Protein AF-A0A7Y0SHU7-F1 (afdb_monomer)

Nearest PDB structures (foldseek):
  1re5-assembly1_C  TM=1.002E+00  e=1.876E-07  Pseudomonas putida KT2440
  1re5-assembly1_A  TM=1.002E+00  e=2.843E-07  Pseudomonas putida KT2440
  1re5-assembly1_D  TM=1.002E+00  e=3.266E-07  Pseudomonas putida KT2440
  1re5-assembly1_B  TM=1.002E+00  e=3.752E-07  Pseudomonas putida KT2440
  3c8t-assembly1_A  TM=9.744E-01  e=1.697E-05  Chelativorans sp. BNC1

Solvent-accessible surface area (backbone atoms only — not comparable to full-atom values): 5118 Å² total; per-residue (Å²): 87,73,27,69,58,96,86,37,83,48,66,78,41,57,70,64,61,58,52,48,56,55,48,56,52,51,52,55,48,55,51,51,52,61,72,43,43,75,74,66,50,46,50,82,73,18,66,97,82,52,72,28,64,96,48,50,93,48,32,66,62,52,49,52,53,52,14,59,76,69,76,32,45,70,57,99,62,51,48,93,87,62,83,132

Mean predicted aligned error: 3.27 Å

Radius of gyration: 23.85 Å; Cα contacts (8 Å, |Δi|>4): 60; chains: 1; bounding box: 46×20×59 Å

Organism: Vibrio parahaemolyticus (NCBI:txid670)

Foldseek 3Di:
DFDDDPRDGDDDDDPVVVVVVVVVVVVVVVVVCVVCVLVPQEDAAQPPPFPCVVCPPCRVVVQVVVCVVVVGHYDPTHCPPPDD

InterPro domains:
  IPR008948 L-Aspartase-like [SSF48557] (1-84)
  IPR022761 Fumarate lyase, N-terminal [PF00206] (1-77)

Structure (mmCIF, N/CA/C/O backbone):
data_AF-A0A7Y0SHU7-F1
#
_entry.id   AF-A0A7Y0SHU7-F1
#
loop_
_atom_site.group_PDB
_atom_site.id
_atom_site.type_symbol
_atom_site.label_atom_id
_atom_site.label_alt_id
_atom_site.label_comp_id
_atom_site.label_asym_id
_atom_site.label_entity_id
_atom_site.label_seq_id
_atom_site.pdbx_PDB_ins_code
_atom_site.Cartn_x
_atom_site.Cartn_y
_atom_site.Cartn_z
_atom_site.occupancy
_atom_site.B_iso_or_equiv
_atom_site.auth_seq_id
_atom_site.auth_comp_id
_atom_site.auth_asym_id
_atom_site.auth_atom_id
_atom_site.pdbx_PDB_model_num
ATOM 1 N N . MET A 1 1 ? 19.338 -0.038 -33.468 1.00 96.06 1 MET A N 1
ATOM 2 C CA . MET A 1 1 ? 19.344 1.442 -33.349 1.00 96.06 1 MET A CA 1
ATOM 3 C C . MET A 1 1 ? 20.600 1.873 -32.593 1.00 96.06 1 MET A C 1
ATOM 5 O O . MET A 1 1 ? 21.104 1.056 -31.827 1.00 96.06 1 MET A O 1
ATOM 9 N N . PRO A 1 2 ? 21.134 3.092 -32.779 1.00 97.69 2 PRO A N 1
ATOM 10 C CA . PRO A 1 2 ? 22.261 3.553 -31.971 1.00 97.69 2 PRO A CA 1
ATOM 11 C C . PRO A 1 2 ? 21.844 3.678 -30.499 1.00 97.69 2 PRO A C 1
ATOM 13 O O . PRO A 1 2 ? 20.780 4.228 -30.192 1.00 97.69 2 PRO A O 1
ATOM 16 N N . GLY A 1 3 ? 22.667 3.162 -29.585 1.00 97.88 3 GLY A N 1
ATOM 17 C CA . GLY A 1 3 ? 22.566 3.515 -28.173 1.00 97.88 3 GLY A CA 1
ATOM 18 C C . GLY A 1 3 ? 22.866 5.001 -27.980 1.00 97.88 3 GLY A C 1
ATOM 19 O O . GLY A 1 3 ? 23.524 5.615 -28.820 1.00 97.88 3 GLY A O 1
ATOM 20 N N . ARG A 1 4 ? 22.370 5.590 -26.885 1.00 98.25 4 ARG A N 1
ATOM 21 C CA . ARG A 1 4 ? 22.703 6.968 -26.515 1.00 98.25 4 ARG A CA 1
ATOM 22 C C . ARG A 1 4 ? 23.135 7.067 -25.061 1.00 98.25 4 ARG A C 1
ATOM 24 O O . ARG A 1 4 ? 22.383 6.663 -24.176 1.00 98.25 4 ARG A O 1
ATOM 31 N N . THR A 1 5 ? 24.313 7.634 -24.839 1.00 97.94 5 THR A N 1
ATOM 32 C CA . THR A 1 5 ? 24.859 8.010 -23.528 1.00 97.94 5 THR A CA 1
ATOM 33 C C . THR A 1 5 ? 25.171 9.496 -23.590 1.00 97.94 5 THR A C 1
ATOM 35 O O . THR A 1 5 ? 25.808 9.928 -24.546 1.00 97.94 5 THR A O 1
ATOM 38 N N . TRP A 1 6 ? 24.686 10.290 -22.628 1.00 97.00 6 TRP A N 1
ATOM 39 C CA . TRP A 1 6 ? 24.839 11.757 -22.665 1.00 97.00 6 TRP A CA 1
ATOM 40 C C . TRP A 1 6 ? 24.314 12.370 -23.980 1.00 97.00 6 TRP A C 1
ATOM 42 O O . TRP A 1 6 ? 24.887 13.300 -24.534 1.00 97.00 6 TRP A O 1
ATOM 52 N N . MET A 1 7 ? 23.229 11.793 -24.512 1.00 96.94 7 MET A N 1
ATOM 53 C CA . MET A 1 7 ? 22.600 12.144 -25.796 1.00 96.94 7 MET A CA 1
ATOM 54 C C . MET A 1 7 ? 23.453 11.905 -27.062 1.00 96.94 7 MET A C 1
ATOM 56 O O . MET A 1 7 ? 22.953 12.133 -2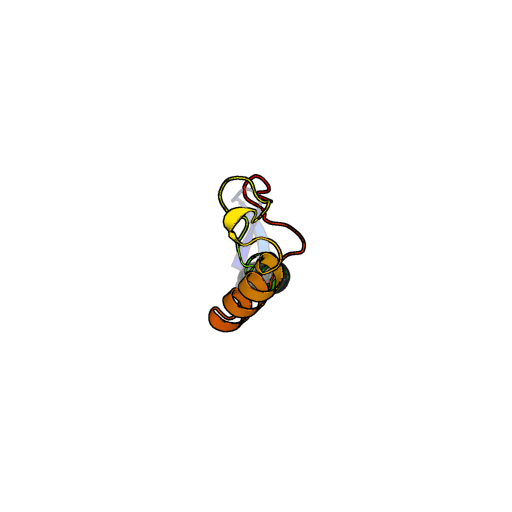8.160 1.00 96.94 7 MET A O 1
ATOM 60 N N . GLN A 1 8 ? 24.672 11.367 -26.949 1.00 98.44 8 GLN A N 1
ATOM 61 C CA . GLN A 1 8 ? 25.551 11.045 -28.083 1.00 98.44 8 GLN A CA 1
ATOM 62 C C . GLN A 1 8 ? 25.429 9.582 -28.515 1.00 98.44 8 GLN A C 1
ATOM 64 O O . GLN A 1 8 ? 25.100 8.724 -27.694 1.00 98.44 8 GLN A O 1
ATOM 69 N N . HIS A 1 9 ? 25.692 9.286 -29.794 1.00 98.56 9 HIS A N 1
ATOM 70 C CA . HIS A 1 9 ? 25.717 7.909 -30.297 1.00 98.56 9 HIS A CA 1
ATOM 71 C C . HIS A 1 9 ? 26.766 7.063 -29.563 1.00 98.56 9 HIS A C 1
ATOM 73 O O . HIS A 1 9 ? 27.902 7.482 -29.373 1.00 98.56 9 HIS A O 1
ATOM 79 N N . ALA A 1 10 ? 26.360 5.856 -29.184 1.00 97.94 10 ALA A N 1
ATOM 80 C CA . ALA A 1 10 ? 27.182 4.858 -28.513 1.00 97.94 10 ALA A CA 1
ATOM 81 C C . ALA A 1 10 ? 27.077 3.504 -29.241 1.00 97.94 10 ALA A C 1
ATOM 83 O O . ALA A 1 10 ? 26.643 3.435 -30.395 1.00 97.94 10 ALA A O 1
ATOM 84 N N . LEU A 1 11 ? 27.446 2.415 -28.558 1.00 98.44 11 LEU A N 1
ATOM 85 C CA . LEU A 1 11 ? 27.326 1.056 -29.091 1.00 98.44 11 LEU A CA 1
ATOM 86 C C . LEU A 1 11 ? 25.876 0.730 -29.523 1.00 98.44 11 LEU A C 1
ATOM 88 O O . LEU A 1 11 ? 24.920 1.254 -28.934 1.00 98.44 11 LEU A O 1
ATOM 92 N N . PRO A 1 12 ? 25.682 -0.124 -30.548 1.00 98.44 12 PRO A N 1
ATOM 93 C CA . PRO A 1 12 ? 24.355 -0.531 -30.999 1.00 98.44 12 PRO A CA 1
ATOM 94 C C . PRO A 1 12 ? 23.506 -1.159 -29.887 1.00 98.44 12 PRO A C 1
ATOM 96 O O . PRO A 1 12 ? 23.995 -1.919 -29.058 1.00 98.44 12 PRO A O 1
ATOM 99 N N . VAL A 1 13 ? 22.202 -0.884 -29.918 1.00 98.25 13 VAL A N 1
ATOM 100 C CA . VAL A 1 13 ? 21.191 -1.522 -29.062 1.00 98.25 13 VAL A CA 1
ATOM 101 C C . VAL A 1 13 ? 19.968 -1.922 -29.886 1.00 98.25 13 VAL A C 1
ATOM 103 O O . VAL A 1 13 ? 19.747 -1.433 -31.004 1.00 98.25 13 VAL A O 1
ATOM 106 N N . THR A 1 14 ? 19.119 -2.780 -29.326 1.00 98.50 14 THR A N 1
ATOM 107 C CA . THR A 1 14 ? 17.797 -3.073 -29.890 1.00 98.50 14 THR A CA 1
ATOM 108 C C . THR A 1 14 ? 16.739 -2.163 -29.266 1.00 98.50 14 THR A C 1
ATOM 110 O O . THR A 1 14 ? 16.862 -1.729 -28.119 1.00 98.50 14 THR A O 1
ATOM 113 N N . PHE A 1 15 ? 15.673 -1.872 -30.013 1.00 98.25 15 PHE A N 1
ATOM 114 C CA . PHE A 1 15 ? 14.507 -1.185 -29.451 1.00 98.25 15 PHE A CA 1
ATOM 115 C C . PHE A 1 15 ? 13.831 -2.040 -28.363 1.00 98.25 15 PHE A C 1
ATOM 117 O O . PHE A 1 15 ? 13.431 -1.519 -27.325 1.00 98.25 15 PHE A O 1
ATOM 124 N N . GLY A 1 16 ? 13.822 -3.367 -28.547 1.00 98.62 16 GLY A N 1
ATOM 125 C CA . GLY A 1 16 ? 13.329 -4.323 -27.555 1.00 98.62 16 GLY A CA 1
ATOM 126 C C . GLY A 1 16 ? 14.034 -4.212 -26.200 1.00 98.62 16 GLY A C 1
ATOM 127 O O . GLY A 1 16 ? 13.356 -4.201 -25.182 1.00 98.62 16 GLY A O 1
ATOM 128 N N . LEU A 1 17 ? 15.360 -4.024 -26.164 1.00 98.31 17 LEU A N 1
ATOM 129 C CA . LEU A 1 17 ? 16.100 -3.829 -24.908 1.00 98.31 17 LEU A CA 1
ATOM 130 C C . LEU A 1 17 ? 15.636 -2.577 -24.144 1.00 98.31 17 LEU A C 1
ATOM 132 O O . LEU A 1 17 ? 15.569 -2.591 -22.916 1.00 98.31 17 LEU A O 1
ATOM 136 N N . LYS A 1 18 ? 15.282 -1.497 -24.853 1.00 98.06 18 LYS A N 1
ATOM 137 C CA . LYS A 1 18 ? 14.743 -0.280 -24.224 1.00 98.06 18 LYS A CA 1
ATOM 138 C C . LYS A 1 18 ? 13.370 -0.537 -23.604 1.00 98.06 18 LYS A C 1
ATOM 140 O O . LYS A 1 18 ? 13.165 -0.186 -22.446 1.00 98.06 18 LYS A O 1
ATOM 145 N N . LEU A 1 19 ? 12.473 -1.191 -24.343 1.00 98.69 19 LEU A N 1
ATOM 146 C CA . LEU A 1 19 ? 11.140 -1.537 -23.844 1.00 98.69 19 LEU A CA 1
ATOM 147 C C . LEU A 1 19 ? 11.186 -2.556 -22.698 1.00 98.69 19 LEU A C 1
ATOM 149 O O . LEU A 1 19 ? 10.421 -2.429 -21.746 1.00 98.69 19 LEU A O 1
ATOM 153 N N . ALA A 1 20 ? 12.104 -3.523 -22.750 1.00 98.75 20 ALA A N 1
ATOM 154 C CA . ALA A 1 20 ? 12.283 -4.522 -21.701 1.00 98.75 20 ALA A CA 1
ATOM 155 C C . ALA A 1 20 ? 12.656 -3.876 -20.360 1.00 98.75 20 ALA A C 1
ATOM 157 O O . ALA A 1 20 ? 12.074 -4.231 -19.341 1.00 98.75 20 ALA A O 1
ATOM 158 N N . GLY A 1 21 ? 13.551 -2.880 -20.358 1.00 98.44 21 GLY A N 1
ATOM 159 C CA . GLY A 1 21 ? 13.889 -2.134 -19.141 1.00 98.44 21 GLY A CA 1
ATOM 160 C C . GLY A 1 21 ? 12.694 -1.373 -18.550 1.00 98.44 21 GLY A C 1
ATOM 161 O O . GLY A 1 21 ? 12.510 -1.353 -17.333 1.00 98.44 21 GLY A O 1
ATOM 162 N N . THR A 1 22 ? 11.841 -0.791 -19.399 1.00 98.62 22 THR A N 1
ATOM 163 C CA . THR A 1 22 ? 10.590 -0.157 -18.954 1.00 98.62 22 THR A CA 1
ATOM 164 C C . THR A 1 22 ? 9.620 -1.182 -18.363 1.00 98.62 22 THR A C 1
ATOM 166 O O . THR A 1 22 ? 9.096 -0.962 -17.272 1.00 98.62 22 THR A O 1
ATOM 169 N N . LEU A 1 23 ? 9.399 -2.309 -19.046 1.00 98.81 23 LEU A N 1
ATOM 170 C CA . LEU A 1 23 ? 8.516 -3.378 -18.575 1.00 98.81 23 LEU A CA 1
ATOM 171 C C . LEU A 1 23 ? 8.987 -3.951 -17.234 1.00 98.81 23 LEU A C 1
ATOM 173 O O . LEU A 1 23 ? 8.192 -4.087 -16.310 1.00 98.81 23 LEU A O 1
ATOM 177 N N . ASP A 1 24 ? 10.278 -4.238 -17.108 1.00 98.81 24 ASP A N 1
ATOM 178 C CA . ASP A 1 24 ? 10.891 -4.756 -15.887 1.00 98.81 24 ASP A CA 1
ATOM 179 C C . ASP A 1 24 ? 10.657 -3.822 -14.680 1.00 98.81 24 ASP A C 1
ATOM 181 O O . ASP A 1 24 ? 10.253 -4.259 -13.598 1.00 98.81 24 ASP A O 1
ATOM 185 N N . ALA A 1 25 ? 10.794 -2.505 -14.873 1.00 98.81 25 ALA A N 1
ATOM 186 C CA . ALA A 1 25 ? 10.453 -1.531 -13.839 1.00 98.81 25 ALA A CA 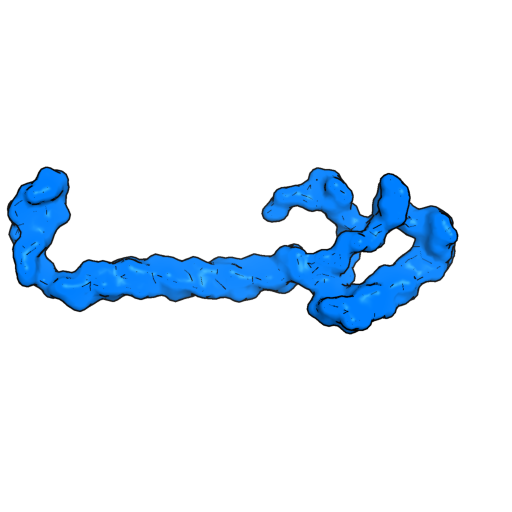1
ATOM 187 C C . ALA A 1 25 ? 8.958 -1.561 -13.467 1.00 98.81 25 ALA A C 1
ATOM 189 O O . ALA A 1 25 ? 8.625 -1.531 -12.280 1.00 98.81 25 ALA A O 1
ATOM 190 N N . LEU A 1 26 ? 8.061 -1.649 -14.454 1.00 98.88 26 LEU A N 1
ATOM 191 C CA . LEU A 1 26 ? 6.614 -1.725 -14.220 1.00 98.88 26 LEU A CA 1
ATOM 192 C C . LEU A 1 26 ? 6.209 -2.998 -13.467 1.00 98.88 26 LEU A C 1
ATOM 194 O O . LEU A 1 26 ? 5.355 -2.935 -12.584 1.00 98.88 26 LEU A O 1
ATOM 198 N N . LEU A 1 27 ? 6.841 -4.137 -13.756 1.00 98.81 27 LEU A N 1
ATOM 199 C CA . LEU A 1 27 ? 6.579 -5.395 -13.055 1.00 98.81 27 LEU A CA 1
ATOM 200 C C . LEU A 1 27 ? 6.985 -5.320 -11.577 1.00 98.81 27 LEU A C 1
ATOM 202 O O . LEU A 1 27 ? 6.205 -5.721 -10.711 1.00 98.81 27 LEU A O 1
ATOM 206 N N . ARG A 1 28 ? 8.137 -4.714 -11.257 1.00 98.75 28 ARG A N 1
ATOM 207 C CA . ARG A 1 28 ? 8.504 -4.438 -9.855 1.00 98.75 28 ARG A CA 1
ATOM 208 C C . ARG A 1 28 ? 7.506 -3.512 -9.159 1.00 98.75 28 ARG A C 1
ATOM 210 O O . ARG A 1 28 ? 7.202 -3.715 -7.987 1.00 98.75 28 ARG A O 1
ATOM 217 N N . TRP A 1 29 ? 6.973 -2.505 -9.851 1.00 98.75 29 TRP A N 1
ATOM 218 C CA . TRP A 1 29 ? 5.927 -1.644 -9.285 1.00 98.75 29 TRP A CA 1
ATOM 219 C C . TRP A 1 29 ? 4.609 -2.384 -9.058 1.00 98.75 29 TRP A C 1
ATOM 221 O O . TRP A 1 29 ? 3.991 -2.210 -8.010 1.00 98.75 29 TRP A O 1
ATOM 231 N N . GLN A 1 30 ? 4.207 -3.258 -9.982 1.00 98.75 30 GLN A N 1
ATOM 232 C CA . GLN A 1 30 ? 3.048 -4.128 -9.795 1.00 98.75 30 GLN A CA 1
ATOM 233 C C . GLN A 1 30 ? 3.207 -5.002 -8.543 1.00 98.75 30 GLN A C 1
ATOM 235 O O . GLN A 1 30 ? 2.262 -5.128 -7.764 1.00 98.75 30 GLN A O 1
ATOM 240 N N . GLN A 1 31 ? 4.394 -5.576 -8.330 1.00 98.75 31 GLN A N 1
ATOM 241 C CA . GLN A 1 31 ? 4.699 -6.342 -7.123 1.00 98.75 31 GLN A CA 1
ATOM 242 C C . GLN A 1 31 ? 4.555 -5.482 -5.858 1.00 98.75 31 GLN A C 1
ATOM 244 O O . GLN A 1 31 ? 3.805 -5.856 -4.960 1.00 98.75 31 GLN A O 1
ATOM 249 N N . ARG A 1 32 ? 5.166 -4.291 -5.823 1.00 98.81 32 ARG A N 1
ATOM 250 C CA . ARG A 1 32 ? 5.069 -3.366 -4.676 1.00 98.81 32 ARG A CA 1
ATOM 251 C C . ARG A 1 32 ? 3.627 -2.984 -4.345 1.00 98.81 32 ARG A C 1
ATOM 253 O O . ARG A 1 32 ? 3.253 -2.947 -3.177 1.00 98.81 32 ARG A O 1
ATOM 260 N N . LEU A 1 33 ? 2.798 -2.730 -5.360 1.00 98.62 33 LEU A N 1
ATOM 261 C CA . LEU A 1 33 ? 1.377 -2.427 -5.163 1.00 98.62 33 LEU A CA 1
ATOM 262 C C . LEU A 1 33 ? 0.625 -3.610 -4.545 1.00 98.62 33 LEU A C 1
ATOM 264 O O . LEU A 1 33 ? -0.186 -3.413 -3.642 1.00 98.62 33 LEU A O 1
ATOM 268 N N . ARG A 1 34 ? 0.907 -4.839 -4.995 1.00 98.50 34 ARG A N 1
ATOM 269 C CA . ARG A 1 34 ? 0.318 -6.054 -4.410 1.00 98.50 34 ARG A CA 1
ATOM 270 C C . ARG A 1 34 ? 0.744 -6.244 -2.955 1.00 98.50 34 ARG A C 1
ATOM 272 O O . ARG A 1 34 ? -0.111 -6.513 -2.120 1.00 98.50 34 ARG A O 1
ATOM 279 N N . GLU A 1 35 ? 2.025 -6.057 -2.653 1.00 98.56 35 GLU A N 1
ATOM 280 C CA . GLU A 1 35 ? 2.585 -6.182 -1.299 1.00 98.56 35 GLU A CA 1
ATOM 281 C C . GLU A 1 35 ? 2.080 -5.090 -0.340 1.00 98.56 35 GLU A C 1
ATOM 283 O O . GLU A 1 35 ? 1.925 -5.324 0.858 1.00 98.56 35 GLU A O 1
ATOM 288 N N . MET A 1 36 ? 1.812 -3.884 -0.846 1.00 98.25 36 MET A N 1
ATOM 289 C CA . MET A 1 36 ? 1.280 -2.776 -0.049 1.00 98.25 36 MET A CA 1
ATOM 290 C C . MET A 1 36 ? -0.223 -2.907 0.217 1.00 98.25 36 MET A C 1
ATOM 292 O O . MET A 1 36 ? -0.691 -2.505 1.280 1.00 98.25 36 MET A O 1
ATOM 296 N N . ARG A 1 37 ? -0.986 -3.492 -0.716 1.00 98.25 37 ARG A N 1
ATOM 297 C CA . ARG A 1 37 ? -2.451 -3.589 -0.640 1.00 98.25 37 ARG A CA 1
ATOM 298 C C . ARG A 1 37 ? -3.004 -4.072 0.716 1.00 98.25 37 ARG A C 1
ATOM 300 O O . ARG A 1 37 ? -3.890 -3.387 1.219 1.00 98.25 37 ARG A O 1
ATOM 307 N N . PRO A 1 38 ? -2.538 -5.181 1.330 1.00 97.25 38 PRO A N 1
ATOM 308 C CA . PRO A 1 38 ? -3.096 -5.645 2.604 1.00 97.25 38 PRO A CA 1
ATOM 309 C C . PRO A 1 38 ? -2.772 -4.727 3.791 1.00 97.25 38 PRO A C 1
ATOM 311 O O . PRO A 1 38 ? -3.523 -4.723 4.758 1.00 97.25 38 PRO A O 1
ATOM 314 N N . ARG A 1 39 ? -1.683 -3.947 3.718 1.00 97.31 39 ARG A N 1
ATOM 315 C CA . ARG A 1 39 ? -1.320 -2.961 4.749 1.00 97.31 39 ARG A CA 1
ATOM 316 C C . ARG A 1 39 ? -2.109 -1.662 4.602 1.00 97.31 39 ARG A C 1
ATOM 318 O O . ARG A 1 39 ? -2.435 -1.034 5.597 1.00 97.31 39 ARG A O 1
ATOM 325 N N . LEU A 1 40 ? -2.429 -1.279 3.365 1.00 98.00 40 LEU A N 1
ATOM 326 C CA . LEU A 1 40 ? -3.136 -0.035 3.061 1.00 98.00 40 LEU A CA 1
ATOM 327 C C . LEU A 1 40 ? -4.658 -0.146 3.243 1.00 98.00 40 LEU A C 1
ATOM 329 O O . LEU A 1 40 ? -5.302 0.804 3.675 1.00 98.00 40 LE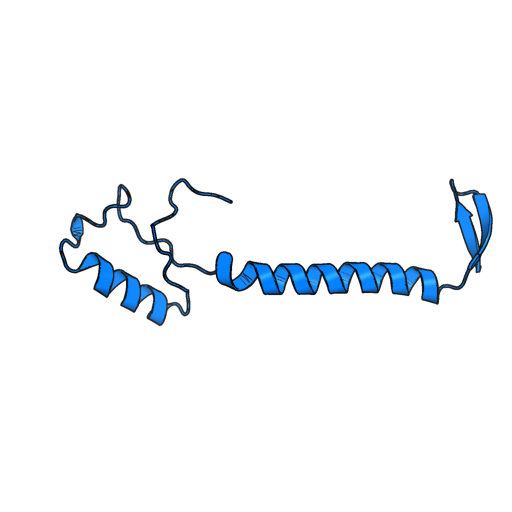U A O 1
ATOM 333 N N . LEU A 1 41 ? -5.253 -1.285 2.875 1.00 98.44 41 LEU A N 1
ATOM 334 C CA . LEU A 1 41 ? -6.707 -1.481 2.889 1.00 98.44 41 LEU A CA 1
ATOM 335 C C . LEU A 1 41 ? -7.198 -1.983 4.256 1.00 98.44 41 LEU A C 1
ATOM 337 O O . LEU A 1 41 ? -7.685 -3.108 4.391 1.00 98.44 41 LEU A O 1
ATOM 341 N N . VAL A 1 42 ? -7.067 -1.123 5.264 1.00 98.50 42 VAL A N 1
ATOM 342 C CA . VAL A 1 42 ? -7.470 -1.375 6.655 1.00 98.50 42 VAL A CA 1
ATOM 343 C C . VAL A 1 42 ? -8.549 -0.389 7.117 1.00 98.50 42 VAL A C 1
ATOM 345 O O . VAL A 1 42 ? -8.611 0.751 6.656 1.00 98.50 42 VAL A O 1
ATOM 348 N N . LEU A 1 43 ? -9.412 -0.817 8.039 1.00 98.69 43 LEU A N 1
ATOM 349 C CA . LEU A 1 43 ? -10.443 0.031 8.641 1.00 98.69 43 LEU A CA 1
ATOM 350 C C . LEU A 1 43 ? -9.815 1.099 9.557 1.00 98.69 43 LEU A C 1
ATOM 352 O O . LEU A 1 43 ? -8.964 0.782 10.381 1.00 98.69 43 LEU A O 1
ATOM 356 N N . GLN A 1 44 ? -10.291 2.346 9.487 1.00 98.38 44 GLN A N 1
ATOM 357 C CA . GLN A 1 44 ? -10.060 3.350 10.535 1.00 98.38 44 GLN A CA 1
ATOM 358 C C . GLN A 1 44 ? -11.293 3.441 11.434 1.00 98.38 44 GLN A C 1
ATOM 360 O O . GLN A 1 44 ? -12.323 3.977 11.026 1.00 98.38 44 GLN A O 1
ATOM 365 N N . PHE A 1 45 ? -11.186 2.953 12.670 1.00 98.38 45 PHE A N 1
ATOM 366 C CA . PHE A 1 45 ? -12.284 2.996 13.635 1.00 98.38 45 PHE A CA 1
ATOM 367 C C . PHE A 1 45 ? -11.765 3.102 15.073 1.00 98.38 45 PHE A C 1
ATOM 369 O O . PHE A 1 45 ? -11.463 2.101 15.710 1.00 98.38 45 PHE A O 1
ATOM 376 N N . GLY A 1 46 ? -11.646 4.333 15.577 1.00 97.44 46 GLY A N 1
ATOM 377 C CA . GLY A 1 46 ? -11.139 4.616 16.928 1.00 97.44 46 GLY A CA 1
ATOM 378 C C . GLY A 1 46 ? -12.023 5.533 17.780 1.00 97.44 46 GLY A C 1
ATOM 379 O O . GLY A 1 46 ? -11.761 5.722 18.967 1.00 97.44 46 GLY A O 1
ATOM 380 N N . GLY A 1 47 ? -13.091 6.103 17.218 1.00 97.12 47 GLY A N 1
ATOM 381 C CA . GLY A 1 47 ? -13.879 7.138 17.896 1.00 97.12 47 GLY A CA 1
ATOM 382 C C . GLY A 1 47 ? -13.102 8.453 18.049 1.00 97.12 47 GLY A C 1
ATOM 383 O O . GLY A 1 47 ? -12.138 8.692 17.330 1.00 97.12 47 GLY A O 1
ATOM 384 N N . ALA A 1 48 ? -13.522 9.316 18.979 1.00 97.12 48 ALA A N 1
ATOM 385 C CA . ALA A 1 48 ? -12.996 10.682 19.097 1.00 97.12 48 ALA A CA 1
ATOM 386 C C . ALA A 1 48 ? -11.487 10.758 19.405 1.00 97.12 48 ALA A C 1
ATOM 388 O O . ALA A 1 48 ? -10.811 11.656 18.912 1.00 97.12 48 ALA A O 1
ATOM 389 N N . ALA A 1 49 ? -10.969 9.824 20.209 1.00 96.81 49 ALA A N 1
ATOM 390 C CA . ALA A 1 49 ? -9.579 9.822 20.676 1.00 96.81 49 ALA A CA 1
ATOM 391 C C . ALA A 1 49 ? -8.879 8.455 20.528 1.00 96.81 49 ALA A C 1
ATOM 393 O O . ALA A 1 49 ? -7.876 8.202 21.187 1.00 96.81 49 ALA A O 1
ATOM 394 N N . GLY A 1 50 ? -9.408 7.548 19.699 1.00 96.88 50 GLY A N 1
ATOM 395 C CA . GLY A 1 50 ? -8.808 6.223 19.480 1.00 96.88 50 GLY A CA 1
ATOM 396 C C . GLY A 1 50 ? -9.155 5.149 20.523 1.00 96.88 50 GLY A C 1
ATOM 397 O O . GLY A 1 50 ? -8.639 4.042 20.430 1.00 96.88 50 GLY A O 1
ATOM 398 N N . THR A 1 51 ? -10.015 5.440 21.503 1.00 96.50 51 THR A N 1
ATOM 399 C CA . THR A 1 51 ? -10.352 4.524 22.612 1.00 96.50 51 THR A CA 1
ATOM 400 C C . THR A 1 51 ? -11.661 3.761 22.428 1.00 96.50 51 THR A C 1
ATOM 402 O O . THR A 1 51 ? -11.930 2.835 23.187 1.00 96.50 51 THR A O 1
ATOM 405 N N . LEU A 1 52 ? -12.501 4.165 21.466 1.00 96.75 52 LEU A N 1
ATOM 406 C CA . LEU A 1 52 ? -13.870 3.653 21.297 1.00 96.75 52 LEU A CA 1
ATOM 407 C C . LEU A 1 52 ? -14.735 3.709 22.578 1.00 96.75 52 LEU A C 1
ATOM 409 O O . LEU A 1 52 ? -15.697 2.954 22.701 1.00 96.75 52 LEU A O 1
ATOM 413 N N . ASP A 1 53 ? -14.449 4.634 23.504 1.00 97.19 53 ASP A N 1
ATOM 414 C CA . ASP A 1 53 ? -15.107 4.709 24.823 1.00 97.19 53 ASP A CA 1
ATOM 415 C C . ASP A 1 53 ? -16.643 4.800 24.741 1.00 97.19 53 ASP A C 1
ATOM 417 O O . ASP A 1 53 ? -17.361 4.133 25.485 1.00 97.19 53 ASP A O 1
ATOM 421 N N . ALA A 1 54 ? -17.164 5.518 23.740 1.00 97.31 54 ALA A N 1
ATOM 422 C CA . ALA A 1 54 ? -18.602 5.632 23.488 1.00 97.31 54 ALA A CA 1
ATOM 423 C C . ALA A 1 54 ? -19.308 4.274 23.272 1.00 97.31 54 ALA A C 1
ATOM 425 O O . ALA A 1 54 ? -20.507 4.159 23.519 1.00 97.31 54 ALA A O 1
ATOM 426 N N . LEU A 1 55 ? -18.576 3.245 22.829 1.00 97.12 55 LEU A N 1
ATOM 427 C CA . LEU A 1 55 ? -19.083 1.889 22.593 1.00 97.12 55 LEU A CA 1
ATOM 428 C C . LEU A 1 55 ? -18.760 0.915 23.732 1.00 97.12 55 LEU A C 1
ATOM 430 O O . LEU A 1 55 ? -19.268 -0.210 23.738 1.00 97.12 55 LEU A O 1
ATOM 434 N N . LYS A 1 56 ? -17.957 1.335 24.717 1.00 96.25 56 LYS A N 1
ATOM 435 C CA . LYS A 1 56 ? -17.578 0.534 25.888 1.00 96.25 56 LYS A CA 1
ATOM 436 C C . LYS A 1 56 ? -17.074 -0.857 25.460 1.00 96.25 56 LYS A C 1
ATOM 438 O O . LYS A 1 56 ? -16.324 -0.995 24.497 1.00 96.25 56 LYS A O 1
ATOM 443 N N . ALA A 1 57 ? -17.538 -1.910 26.134 1.00 97.00 57 ALA A N 1
ATOM 444 C CA . ALA A 1 57 ? -17.175 -3.297 25.847 1.00 97.00 57 ALA A CA 1
ATOM 445 C C . ALA A 1 57 ? -17.567 -3.782 24.435 1.00 97.00 57 ALA A C 1
ATOM 447 O O . ALA A 1 57 ? -17.058 -4.807 23.991 1.00 97.00 57 ALA A O 1
ATOM 448 N N . GLN A 1 58 ? -18.451 -3.075 23.717 1.00 97.75 58 GLN A N 1
ATOM 449 C CA . GLN A 1 58 ? -18.870 -3.472 22.368 1.00 97.75 58 GLN A CA 1
ATOM 450 C C . GLN A 1 58 ? -17.912 -2.989 21.269 1.00 97.75 58 GLN A C 1
ATOM 452 O O . GLN A 1 58 ? -17.999 -3.483 20.146 1.00 97.75 58 GLN A O 1
ATOM 457 N N . GLY A 1 59 ? -16.996 -2.058 21.569 1.00 96.81 59 GLY A N 1
ATOM 458 C CA . GLY A 1 59 ? -16.088 -1.453 20.585 1.00 96.81 59 GLY A CA 1
ATOM 459 C C . GLY A 1 59 ? -15.385 -2.466 19.666 1.00 96.81 59 GLY A C 1
ATOM 460 O O . GLY A 1 59 ? -15.517 -2.340 18.445 1.00 96.81 59 GLY A O 1
ATOM 461 N N . PRO A 1 60 ? -14.716 -3.504 20.208 1.00 95.75 60 PRO A N 1
ATOM 462 C CA . PRO A 1 60 ? -14.043 -4.519 19.394 1.00 95.75 60 PRO A CA 1
ATOM 463 C C . PRO A 1 60 ? -14.988 -5.295 18.464 1.00 95.75 60 PRO A C 1
ATOM 465 O O . PRO A 1 60 ? -14.697 -5.451 17.278 1.00 95.75 60 PRO A O 1
ATOM 468 N N . ALA A 1 61 ? -16.146 -5.732 18.971 1.00 97.75 61 ALA A N 1
ATOM 469 C CA . ALA A 1 61 ? -17.117 -6.495 18.185 1.00 97.75 61 ALA A CA 1
ATOM 470 C C . ALA A 1 61 ? -17.706 -5.658 17.037 1.00 97.75 61 ALA A C 1
ATOM 472 O O . ALA A 1 61 ? -17.828 -6.141 15.910 1.00 97.75 61 ALA A O 1
ATOM 473 N N . VAL A 1 62 ? -18.015 -4.383 17.301 1.00 98.25 62 VAL A N 1
ATOM 474 C CA . VAL A 1 62 ? -18.501 -3.443 16.280 1.00 98.25 62 VAL A CA 1
ATOM 475 C C . VAL A 1 62 ? -17.429 -3.182 15.223 1.00 98.25 62 VAL A C 1
ATOM 477 O O . VAL A 1 62 ? -17.736 -3.209 14.033 1.00 98.25 62 VAL A O 1
ATOM 480 N N . GLY A 1 63 ? -16.172 -2.977 15.630 1.00 98.06 63 GLY A N 1
ATOM 481 C CA . GLY A 1 63 ? -15.057 -2.778 14.702 1.00 98.06 63 GLY A CA 1
ATOM 482 C C . GLY A 1 63 ? -14.857 -3.970 13.764 1.00 98.06 63 GLY A C 1
ATOM 483 O O . GLY A 1 63 ? -14.715 -3.787 12.556 1.00 98.06 63 GLY A O 1
ATOM 484 N N . GLN A 1 64 ? -14.927 -5.194 14.293 1.00 98.31 64 GLN A N 1
ATOM 485 C CA . GLN A 1 64 ? -14.797 -6.408 13.489 1.00 98.31 64 GLN A CA 1
ATOM 486 C C . GLN A 1 64 ? -15.958 -6.589 12.504 1.00 98.31 64 GLN A C 1
ATOM 488 O O . GLN A 1 64 ? -15.719 -6.872 11.329 1.00 98.31 64 GLN A O 1
ATOM 493 N N . ALA A 1 65 ? -17.199 -6.369 12.946 1.00 98.56 65 ALA A N 1
ATOM 494 C CA . ALA A 1 65 ? -18.366 -6.426 12.067 1.00 98.56 65 ALA A CA 1
ATOM 495 C C . ALA A 1 65 ? -18.307 -5.354 10.964 1.00 98.56 65 ALA A C 1
ATOM 497 O O . ALA A 1 65 ? -18.594 -5.635 9.801 1.00 98.56 65 ALA A O 1
ATOM 498 N N . LEU A 1 66 ? -17.881 -4.132 11.301 1.00 98.69 66 LEU A N 1
ATOM 499 C CA . LEU A 1 66 ? -17.719 -3.050 10.331 1.00 98.69 66 LEU A CA 1
ATOM 500 C C . LEU A 1 66 ? -16.632 -3.367 9.294 1.00 98.69 66 LEU A C 1
ATOM 502 O O . LEU A 1 66 ? -16.851 -3.158 8.102 1.00 98.69 66 LEU A O 1
ATOM 506 N N . ALA A 1 67 ? -15.489 -3.906 9.727 1.00 98.56 67 ALA A N 1
ATOM 507 C CA . ALA A 1 67 ? -14.407 -4.314 8.832 1.00 98.56 67 ALA A CA 1
ATOM 508 C C . ALA A 1 67 ? -14.880 -5.386 7.835 1.00 98.56 67 ALA A C 1
ATOM 510 O O . ALA A 1 67 ? -14.675 -5.243 6.629 1.00 98.56 67 ALA A O 1
ATOM 511 N N . GLN A 1 68 ? -15.602 -6.402 8.322 1.00 98.44 68 GLN A N 1
ATOM 512 C CA . GLN A 1 68 ? -16.192 -7.453 7.487 1.00 98.44 68 GLN A CA 1
ATOM 513 C C . GLN A 1 68 ? -17.200 -6.894 6.477 1.00 98.44 68 GLN A C 1
ATOM 515 O O . GLN A 1 68 ? -17.110 -7.214 5.293 1.00 98.44 68 GLN A O 1
ATOM 520 N N . ASN A 1 69 ? -18.108 -6.016 6.914 1.00 98.62 69 ASN A N 1
ATOM 521 C CA . ASN A 1 69 ? -19.116 -5.403 6.042 1.00 98.62 69 ASN A CA 1
ATOM 522 C C . ASN A 1 69 ? -18.500 -4.575 4.905 1.00 98.62 69 ASN A C 1
ATOM 524 O O . ASN A 1 69 ? -19.082 -4.485 3.826 1.00 98.62 69 ASN A O 1
ATOM 528 N N . LEU A 1 70 ? -17.331 -3.971 5.136 1.00 98.56 70 LEU A N 1
ATOM 529 C CA . LEU A 1 70 ? -16.622 -3.161 4.144 1.00 98.56 70 LEU A CA 1
ATOM 530 C C . LEU A 1 70 ? -15.575 -3.948 3.341 1.00 98.56 70 LEU A C 1
ATOM 532 O O . LEU A 1 70 ? -14.9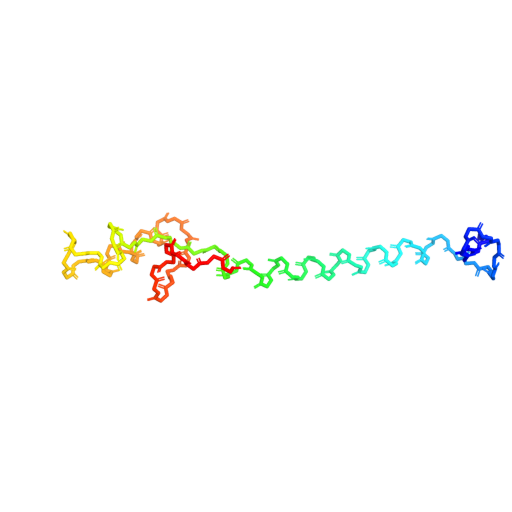78 -3.392 2.421 1.00 98.56 70 LEU A O 1
ATOM 536 N N . GLY A 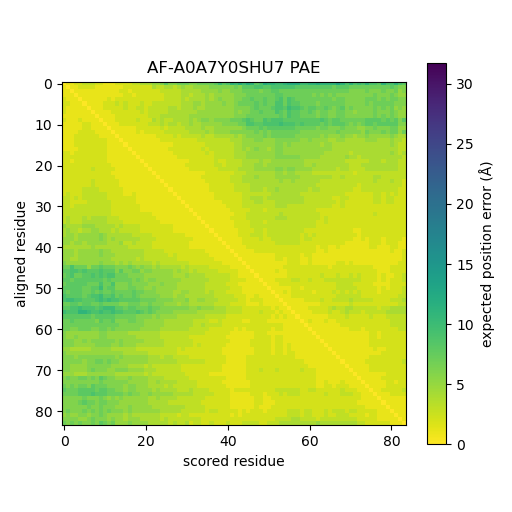1 71 ? -15.331 -5.219 3.674 1.00 98.25 71 GLY A N 1
ATOM 537 C CA . GLY A 1 71 ? -14.268 -6.012 3.054 1.00 98.25 71 GLY A CA 1
ATOM 538 C C . GLY A 1 71 ? -12.864 -5.458 3.324 1.00 98.25 71 GLY A C 1
ATOM 539 O O . GLY A 1 71 ? -11.987 -5.564 2.467 1.00 98.25 71 GLY A O 1
ATOM 540 N N . LEU A 1 72 ? -12.660 -4.842 4.491 1.00 98.56 72 LEU A N 1
ATOM 541 C CA . LEU A 1 72 ? -11.374 -4.309 4.941 1.00 98.56 72 LEU A CA 1
ATOM 542 C C . LEU A 1 72 ? -10.800 -5.169 6.067 1.00 98.56 72 LEU A C 1
ATOM 544 O O . LEU A 1 72 ? -11.533 -5.803 6.825 1.00 98.56 72 LEU A O 1
ATOM 548 N N . SER A 1 73 ? -9.479 -5.145 6.213 1.00 97.94 73 SER A N 1
ATOM 549 C CA . SER A 1 73 ? -8.816 -5.725 7.383 1.00 97.94 73 SER A CA 1
ATOM 550 C C . SER A 1 73 ? -9.007 -4.824 8.609 1.00 97.94 73 SER A C 1
ATOM 552 O O . SER A 1 73 ? -9.007 -3.597 8.489 1.00 97.94 73 SER A O 1
ATOM 554 N N . LEU A 1 74 ? -9.144 -5.411 9.798 1.00 97.94 74 LEU A N 1
ATOM 555 C CA . LEU A 1 74 ? -9.136 -4.664 11.059 1.00 97.94 74 LEU A CA 1
ATOM 556 C C . LEU A 1 74 ? -7.681 -4.530 11.550 1.00 97.94 74 LEU A C 1
ATOM 558 O O . LEU A 1 74 ? -7.044 -5.564 11.743 1.00 97.94 74 LEU A O 1
ATOM 562 N N . PRO A 1 75 ? -7.138 -3.310 11.717 1.00 97.25 75 PRO A N 1
ATOM 563 C CA . PRO A 1 75 ? -5.789 -3.122 12.249 1.00 97.25 75 PRO A CA 1
ATOM 564 C C . PRO A 1 75 ? -5.750 -3.328 13.771 1.00 97.25 75 PRO A C 1
ATOM 566 O O . PRO A 1 75 ? -6.772 -3.195 14.445 1.00 97.25 75 PRO A O 1
ATOM 569 N N . ASP A 1 76 ? -4.558 -3.591 14.315 1.00 95.25 76 ASP A N 1
ATOM 570 C CA . ASP A 1 76 ? -4.350 -3.822 15.756 1.00 95.25 76 ASP A CA 1
ATOM 571 C C . ASP A 1 76 ? -4.689 -2.590 16.610 1.00 95.25 76 ASP A C 1
ATOM 573 O O . ASP A 1 76 ? -5.161 -2.711 17.741 1.00 95.25 76 ASP A O 1
ATOM 577 N N . THR A 1 77 ? -4.463 -1.392 16.063 1.00 96.50 77 THR A N 1
ATOM 578 C CA . THR A 1 77 ? -4.802 -0.112 16.689 1.00 96.50 77 THR A CA 1
ATOM 579 C C . THR A 1 77 ? -5.385 0.869 15.662 1.00 96.50 77 THR A C 1
ATOM 581 O O . THR A 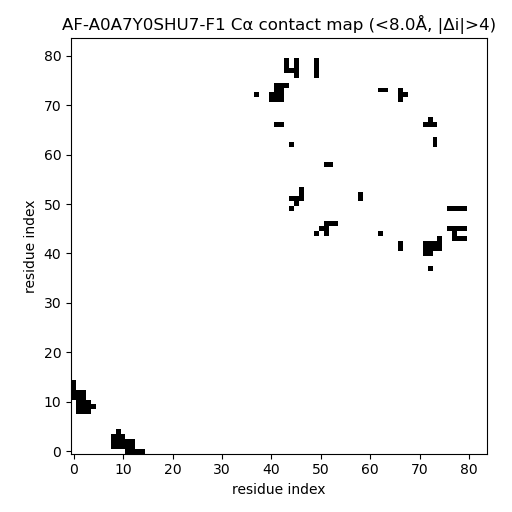1 77 ? -5.069 0.794 14.470 1.00 96.50 77 THR A O 1
ATOM 584 N N . PRO A 1 78 ? -6.242 1.819 16.084 1.00 97.62 78 PRO A N 1
ATOM 585 C CA .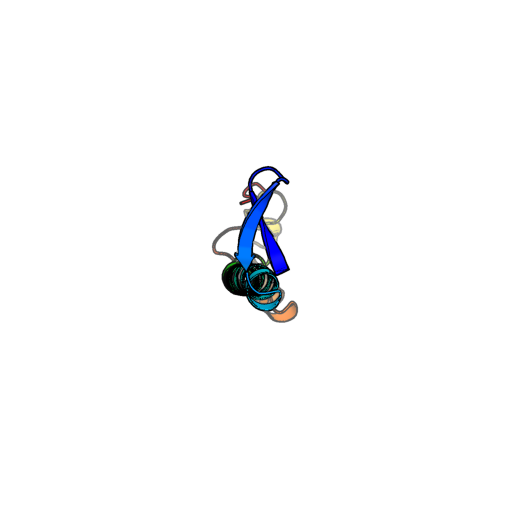 PRO A 1 78 ? -6.657 2.925 15.225 1.00 97.62 78 PRO A CA 1
ATOM 586 C C . PRO A 1 78 ? -5.457 3.802 14.845 1.00 97.62 78 PRO A C 1
ATOM 588 O O . PRO A 1 78 ? -4.637 4.125 15.699 1.00 97.62 78 PRO A O 1
ATOM 591 N N . TRP A 1 79 ? -5.399 4.271 13.599 1.00 97.94 79 TRP A N 1
ATOM 592 C CA . TRP A 1 79 ? -4.241 4.977 13.038 1.00 97.94 79 TRP A CA 1
ATOM 593 C C . TRP A 1 79 ? -4.486 6.479 12.797 1.00 97.94 79 TRP A C 1
ATOM 595 O O . TRP A 1 79 ? -3.960 7.066 11.859 1.00 97.94 79 TRP A O 1
ATOM 605 N N . HIS A 1 80 ? -5.267 7.159 13.649 1.00 98.06 80 HIS A N 1
ATOM 606 C CA . HIS A 1 80 ? -5.615 8.582 13.454 1.00 98.06 80 HIS A CA 1
ATOM 607 C C . HIS A 1 80 ? -4.395 9.495 13.214 1.00 98.06 80 HIS A C 1
ATOM 609 O O . HIS A 1 80 ? -4.489 10.442 12.433 1.00 98.06 80 HIS A O 1
ATOM 615 N N . SER A 1 81 ? -3.263 9.213 13.870 1.00 97.81 81 SER A N 1
ATOM 616 C CA . SER A 1 81 ? -2.020 9.988 13.762 1.00 97.81 81 SER A CA 1
ATOM 617 C C . SER A 1 81 ? -0.846 9.218 13.141 1.00 97.81 81 SER A C 1
ATOM 619 O O . SER A 1 81 ? 0.223 9.798 12.960 1.00 97.81 81 SER A O 1
ATOM 621 N N . GLN A 1 82 ? -1.033 7.950 12.766 1.00 98.25 82 GLN A N 1
ATOM 622 C CA . GLN A 1 82 ? -0.037 7.101 12.10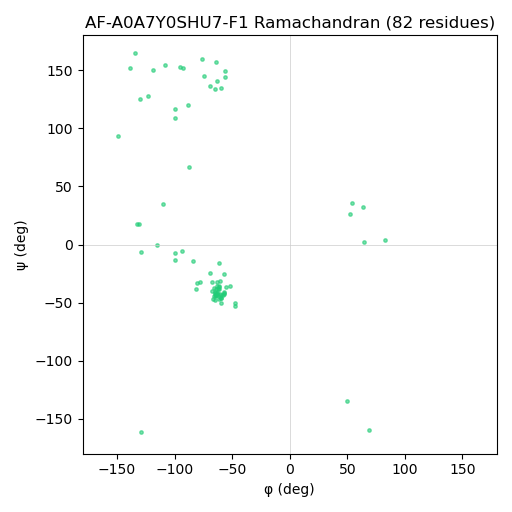6 1.00 98.25 82 GLN A CA 1
ATOM 623 C C . GLN A 1 82 ? -0.331 7.083 10.601 1.00 98.25 82 GLN A C 1
ATOM 625 O O . GLN A 1 82 ? -1.433 6.736 10.168 1.00 98.25 82 GLN A O 1
ATOM 630 N N . ARG A 1 83 ? 0.605 7.600 9.799 1.00 96.94 83 ARG A N 1
ATOM 631 C CA . ARG A 1 83 ? 0.377 7.950 8.383 1.00 96.94 83 ARG A CA 1
ATOM 632 C C . ARG A 1 83 ? 1.447 7.408 7.431 1.00 96.94 83 ARG A C 1
ATOM 634 O O . ARG A 1 83 ? 1.581 7.940 6.330 1.00 96.94 83 ARG A O 1
ATOM 641 N N . ASP A 1 84 ? 2.215 6.426 7.888 1.00 94.75 84 ASP A N 1
ATOM 642 C CA . ASP A 1 84 ? 3.074 5.589 7.044 1.00 94.75 84 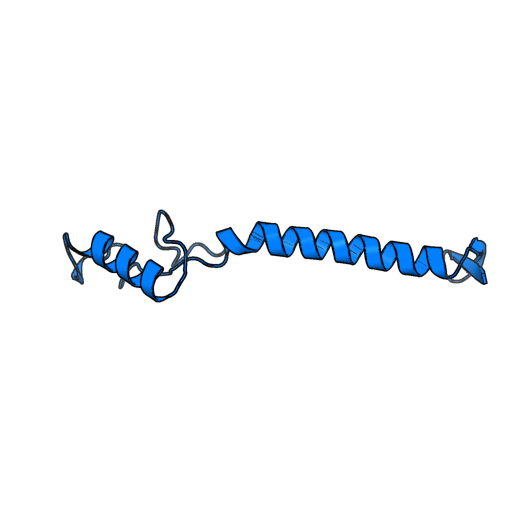ASP A CA 1
ATOM 643 C C . ASP A 1 84 ? 2.273 4.855 5.954 1.00 94.75 84 ASP A C 1
ATOM 645 O O . ASP A 1 84 ? 2.841 4.677 4.849 1.00 94.75 84 ASP A O 1
#

Sequence (84 aa):
MPGRTWMQHALPVTFGLKLAGTLDALLRWQQRLREMRPRLLVLQFGGAAGTLDALKAQGPAVGQALAQNLGLSLPDTPWHSQRD

pLDDT: mean 97.9, std 0.87, range [94.75, 98.88]

Secondary structure (DSSP, 8-state):
-EEEETTEEEEE--HHHHHHHHHHHHHHHHHHHHHHHHHHSB-----SSSS-GGGGGGHHHHHHHHHHHHT-BPPSS--TT---